Protein AF-G3USI5-F1 (afdb_monomer_lite)

Secondary structure (DSSP, 8-state):
--S----TTHHHHHHHHHHHHHH-TT-SSSPPP------------S-TTSSHHHHTTS-THHHHHHHHHHHHGGGT---HHHHHHHHHHHHHH-HHHHHHHHHHHHHHHHHHHHTT--HHHHHTTTTTHHHHHHHHIIIIISS---HHHHHHHHHHHHHT--

Organism: Meleagris gallopavo (NCBI:txid9103)

pLDDT: mean 87.45, std 17.54, range [33.53, 98.56]

Structure (mmCIF, N/CA/C/O backbone):
data_AF-G3USI5-F1
#
_entry.id   AF-G3USI5-F1
#
loop_
_atom_site.group_PDB
_atom_site.id
_atom_site.type_symbol
_atom_site.label_atom_id
_atom_site.label_alt_id
_atom_site.label_comp_id
_atom_site.label_asym_id
_atom_site.label_entity_id
_atom_site.label_seq_id
_atom_site.pdbx_PDB_ins_code
_atom_site.Cartn_x
_atom_site.Cartn_y
_atom_site.Cartn_z
_atom_site.occupancy
_atom_site.B_iso_or_equiv
_atom_site.auth_seq_id
_atom_site.auth_comp_id
_atom_site.auth_asym_id
_atom_site.auth_atom_id
_atom_site.pdbx_PDB_model_num
ATOM 1 N N . SER A 1 1 ? 2.160 -14.905 18.424 1.00 78.44 1 SER A N 1
ATOM 2 C CA . SER A 1 1 ? 3.570 -14.547 18.107 1.00 78.44 1 SER A CA 1
ATOM 3 C C . SER A 1 1 ? 4.245 -14.161 19.419 1.00 78.44 1 SER A C 1
ATOM 5 O O . SER A 1 1 ? 3.531 -14.037 20.397 1.00 78.44 1 SER A O 1
ATOM 7 N N . LYS A 1 2 ? 5.569 -13.964 19.513 1.00 92.25 2 LYS A N 1
ATOM 8 C CA . LYS A 1 2 ? 6.168 -13.469 20.779 1.00 92.25 2 LYS A CA 1
ATOM 9 C C . LYS A 1 2 ? 5.694 -12.055 21.158 1.00 92.25 2 LYS A C 1
ATOM 11 O O . LYS A 1 2 ? 5.715 -11.715 22.330 1.00 92.25 2 LYS A O 1
ATOM 16 N N . TRP A 1 3 ? 5.288 -11.260 20.166 1.00 94.25 3 TRP A N 1
ATOM 17 C CA . TRP A 1 3 ? 4.920 -9.846 20.316 1.00 94.25 3 TRP A CA 1
ATOM 18 C C . TRP A 1 3 ? 3.507 -9.523 19.805 1.00 94.25 3 TRP A C 1
ATOM 20 O O . TRP A 1 3 ? 3.181 -8.356 19.647 1.00 94.25 3 TRP A O 1
ATOM 30 N N . ASP A 1 4 ? 2.710 -10.541 19.458 1.00 93.81 4 ASP A N 1
ATOM 31 C CA . ASP A 1 4 ? 1.359 -10.397 18.877 1.00 93.81 4 ASP A CA 1
ATOM 32 C C . ASP A 1 4 ? 1.218 -9.405 17.709 1.00 93.81 4 ASP A C 1
ATOM 34 O O . ASP A 1 4 ? 0.148 -8.875 17.428 1.00 93.81 4 ASP A O 1
ATOM 38 N N . LEU A 1 5 ? 2.304 -9.223 16.956 1.00 94.12 5 LEU A N 1
ATOM 39 C CA . LEU A 1 5 ? 2.317 -8.440 15.727 1.00 94.12 5 LEU A CA 1
ATOM 40 C C . LEU A 1 5 ? 1.904 -9.288 14.515 1.00 94.12 5 LEU A C 1
ATOM 42 O O . LEU A 1 5 ? 2.327 -10.449 14.407 1.00 94.12 5 LEU A O 1
ATOM 46 N N . PRO A 1 6 ? 1.141 -8.711 13.569 1.00 94.50 6 PRO A N 1
ATOM 47 C CA . PRO A 1 6 ? 0.877 -9.342 12.285 1.00 94.50 6 PRO A CA 1
ATOM 48 C C . PRO A 1 6 ? 2.145 -9.362 11.421 1.00 94.50 6 PRO A C 1
ATOM 50 O O . PRO A 1 6 ? 3.002 -8.486 11.502 1.00 94.50 6 PRO A O 1
ATOM 53 N N . VAL A 1 7 ? 2.241 -10.350 10.534 1.00 95.62 7 VAL A N 1
ATOM 54 C CA . VAL A 1 7 ? 3.358 -10.464 9.576 1.00 95.62 7 VAL A CA 1
ATOM 55 C C . VAL A 1 7 ? 3.203 -9.551 8.351 1.00 95.62 7 VAL A C 1
ATOM 57 O O . VAL A 1 7 ? 4.133 -9.429 7.556 1.00 95.62 7 VAL A O 1
ATOM 60 N N . PHE A 1 8 ? 2.036 -8.914 8.191 1.00 95.50 8 PHE A N 1
ATOM 61 C CA . PHE A 1 8 ? 1.669 -8.084 7.038 1.00 95.50 8 PHE A CA 1
ATOM 62 C C . PHE A 1 8 ? 2.059 -8.739 5.699 1.00 95.50 8 PHE A C 1
ATOM 64 O O . PHE A 1 8 ? 1.859 -9.936 5.496 1.00 95.50 8 PHE A O 1
ATOM 71 N N . THR A 1 9 ? 2.623 -7.962 4.777 1.00 96.00 9 THR A N 1
ATOM 72 C CA . THR A 1 9 ? 3.084 -8.410 3.463 1.00 96.00 9 THR A CA 1
ATOM 73 C C . THR A 1 9 ? 4.568 -8.790 3.467 1.00 96.00 9 THR A C 1
ATOM 75 O O . THR A 1 9 ? 5.171 -8.879 2.397 1.00 96.00 9 THR A O 1
ATOM 78 N N . LEU A 1 10 ? 5.185 -9.038 4.636 1.00 97.12 10 LEU A N 1
ATOM 79 C CA . LEU A 1 10 ? 6.594 -9.452 4.715 1.00 97.12 10 LEU A CA 1
ATOM 80 C C . LEU A 1 10 ? 6.888 -10.713 3.889 1.00 97.12 10 LEU A C 1
ATOM 82 O O . LEU A 1 10 ? 7.857 -10.679 3.131 1.00 97.12 10 LEU A O 1
ATOM 86 N N . PRO A 1 11 ? 6.074 -11.790 3.940 1.00 97.94 11 PRO A N 1
ATOM 87 C CA . PRO A 1 11 ? 6.342 -12.978 3.131 1.00 97.94 11 PRO A CA 1
ATOM 88 C C . PRO A 1 11 ? 6.361 -12.674 1.629 1.00 97.94 11 PRO A C 1
ATOM 90 O O . PRO A 1 11 ? 7.269 -13.111 0.927 1.00 97.94 11 PRO A O 1
ATOM 93 N N . PHE A 1 12 ? 5.405 -11.870 1.148 1.00 97.06 12 PHE A N 1
ATOM 94 C CA . PHE A 1 12 ? 5.342 -11.435 -0.248 1.00 97.06 12 PHE A CA 1
ATOM 95 C C . PHE A 1 12 ? 6.575 -10.610 -0.639 1.00 97.06 12 PHE A C 1
ATOM 97 O O . PHE A 1 12 ? 7.229 -10.925 -1.630 1.00 97.06 12 PHE A O 1
ATOM 104 N N . ASN A 1 13 ? 6.938 -9.602 0.161 1.00 96.81 13 ASN A N 1
ATOM 105 C CA . ASN A 1 13 ? 8.094 -8.747 -0.119 1.00 96.81 13 ASN A CA 1
ATOM 106 C C . ASN A 1 13 ? 9.406 -9.542 -0.142 1.00 96.81 13 ASN A C 1
ATOM 108 O O . ASN A 1 13 ? 10.232 -9.324 -1.027 1.00 96.81 13 ASN A O 1
ATOM 112 N N . ILE A 1 14 ? 9.593 -10.485 0.788 1.00 98.25 14 ILE A N 1
ATOM 113 C CA . ILE A 1 14 ? 10.776 -11.357 0.823 1.00 98.25 14 ILE A CA 1
ATOM 114 C C . ILE A 1 14 ? 10.812 -12.252 -0.416 1.00 98.25 14 ILE A C 1
ATOM 116 O O . ILE A 1 14 ? 11.835 -12.303 -1.096 1.00 98.25 14 ILE A O 1
ATOM 120 N N . ALA A 1 15 ? 9.701 -12.923 -0.733 1.00 98.12 15 ALA A N 1
ATOM 121 C CA . ALA A 1 15 ? 9.627 -13.830 -1.873 1.00 98.12 15 ALA A CA 1
ATOM 122 C C . ALA A 1 15 ? 9.885 -13.105 -3.201 1.00 98.12 15 ALA A C 1
ATOM 124 O O . ALA A 1 15 ? 10.712 -13.558 -3.990 1.00 98.12 15 ALA A O 1
ATOM 125 N N . VAL A 1 16 ? 9.237 -11.958 -3.429 1.00 96.25 16 VAL A N 1
ATOM 126 C CA . VAL A 1 16 ? 9.421 -11.160 -4.650 1.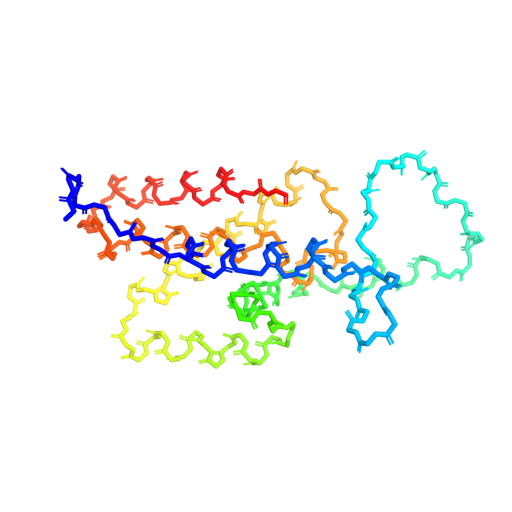00 96.25 16 VAL A CA 1
ATOM 127 C C . VAL A 1 16 ? 10.837 -10.603 -4.733 1.00 96.25 16 VAL A C 1
ATOM 129 O O . VAL A 1 16 ? 11.462 -10.718 -5.781 1.00 96.25 16 VAL A O 1
ATOM 132 N N . THR A 1 17 ? 11.385 -10.057 -3.646 1.00 96.44 17 THR A N 1
ATOM 133 C CA . THR A 1 17 ? 12.757 -9.521 -3.658 1.00 96.44 17 THR A CA 1
ATOM 134 C C . THR A 1 17 ? 13.776 -10.619 -3.951 1.00 96.44 17 THR A C 1
ATOM 136 O O . THR A 1 17 ? 14.667 -10.425 -4.776 1.00 96.44 17 THR A O 1
ATOM 139 N N . LEU A 1 18 ? 13.625 -11.792 -3.328 1.00 97.44 18 LEU A N 1
ATOM 140 C CA . LEU A 1 18 ? 14.496 -12.938 -3.575 1.00 97.44 18 LEU A CA 1
ATOM 141 C C . LEU A 1 18 ? 14.368 -13.439 -5.018 1.00 97.44 18 LEU A C 1
ATOM 143 O O . LEU A 1 18 ? 15.380 -13.688 -5.667 1.00 97.44 18 LEU A O 1
ATOM 147 N N . TYR A 1 19 ? 13.145 -13.539 -5.539 1.00 97.31 19 TYR A N 1
ATOM 148 C CA . TYR A 1 19 ? 12.891 -13.940 -6.921 1.00 97.31 19 TYR A CA 1
ATOM 149 C C . TYR A 1 19 ? 13.513 -12.963 -7.927 1.00 97.31 19 TYR A C 1
ATOM 151 O O . TYR A 1 19 ? 14.210 -13.389 -8.851 1.00 97.31 19 TYR A O 1
ATOM 159 N N . LEU A 1 20 ? 13.310 -11.656 -7.731 1.00 96.06 20 LEU A N 1
ATOM 160 C CA . LEU A 1 20 ? 13.873 -10.612 -8.588 1.00 96.06 20 LEU A CA 1
ATOM 161 C C . LEU A 1 20 ? 15.405 -10.602 -8.542 1.00 96.06 20 LEU A C 1
ATOM 163 O O . LEU A 1 20 ? 16.031 -10.404 -9.581 1.00 96.06 20 LEU A O 1
ATOM 167 N N . ALA A 1 21 ? 16.005 -10.845 -7.372 1.00 94.12 21 ALA A N 1
ATOM 168 C CA . ALA A 1 21 ? 17.456 -10.936 -7.212 1.00 94.12 21 ALA A CA 1
ATOM 169 C C . ALA A 1 21 ? 18.044 -12.211 -7.840 1.00 94.12 21 ALA A C 1
ATOM 171 O O . ALA A 1 21 ? 19.127 -12.162 -8.419 1.00 94.12 21 ALA A O 1
ATOM 172 N N . ALA A 1 22 ? 17.340 -13.342 -7.737 1.00 95.81 22 ALA A N 1
ATOM 173 C CA . ALA A 1 22 ? 17.793 -14.627 -8.269 1.00 95.81 22 ALA A CA 1
ATOM 174 C C . ALA A 1 22 ? 17.700 -14.706 -9.800 1.00 95.81 22 ALA A C 1
ATOM 176 O O . ALA A 1 22 ? 18.538 -15.337 -10.441 1.00 95.81 22 ALA A O 1
ATOM 177 N N . THR A 1 23 ? 16.678 -14.083 -10.389 1.00 96.50 23 THR A N 1
ATOM 178 C CA . THR A 1 23 ? 16.507 -14.027 -11.845 1.00 96.50 23 THR A CA 1
ATOM 179 C C . THR A 1 23 ? 17.294 -12.859 -12.432 1.00 96.50 23 THR A C 1
ATOM 181 O O . THR A 1 23 ? 18.270 -13.061 -13.153 1.00 96.50 23 THR A O 1
ATOM 184 N N . GLY A 1 24 ? 16.921 -11.633 -12.075 1.00 93.19 24 GLY A N 1
ATOM 185 C CA . GLY A 1 24 ? 17.499 -10.415 -12.626 1.00 93.19 24 GLY A CA 1
ATOM 186 C C . GLY A 1 24 ? 17.173 -10.195 -14.109 1.00 93.19 24 GLY A C 1
ATOM 187 O O . GLY A 1 24 ? 16.579 -11.026 -14.796 1.00 93.19 24 GLY A O 1
ATOM 188 N N . HIS A 1 25 ? 17.582 -9.034 -14.620 1.00 95.12 25 HIS A N 1
ATOM 189 C CA . HIS A 1 25 ? 17.269 -8.607 -15.987 1.00 95.12 25 HIS A CA 1
ATOM 190 C C . HIS A 1 25 ? 17.885 -9.508 -17.069 1.00 95.12 25 HIS A C 1
ATOM 192 O O . HIS A 1 25 ? 17.294 -9.707 -18.125 1.00 95.12 25 HIS A O 1
ATOM 198 N N . TYR A 1 26 ? 19.065 -10.069 -16.799 1.00 94.25 26 TYR A N 1
ATOM 199 C CA . TYR A 1 26 ? 19.840 -10.846 -17.769 1.00 94.25 26 TYR A CA 1
ATOM 200 C C . TYR A 1 26 ? 19.581 -12.358 -17.695 1.00 94.25 26 TYR A C 1
ATOM 202 O O . TYR A 1 26 ? 20.330 -13.134 -18.288 1.00 94.25 26 TYR A O 1
ATOM 210 N N . ASN A 1 27 ? 18.553 -12.804 -16.963 1.00 96.31 27 ASN A N 1
ATOM 211 C CA . ASN A 1 27 ? 18.201 -14.220 -16.938 1.00 96.31 27 ASN A CA 1
ATOM 212 C C . ASN A 1 27 ? 17.704 -14.680 -18.319 1.00 96.31 27 ASN A C 1
ATOM 214 O O . ASN A 1 27 ? 16.811 -14.039 -18.872 1.00 96.31 27 ASN A O 1
ATOM 218 N N . PRO A 1 28 ? 18.194 -15.806 -18.860 1.00 95.69 28 PRO A N 1
ATOM 219 C CA . PRO A 1 28 ? 17.756 -16.282 -20.170 1.00 95.69 28 PRO A CA 1
ATOM 220 C C . PRO A 1 28 ? 16.329 -16.854 -20.180 1.00 95.69 28 PRO A C 1
ATOM 222 O O . PRO A 1 28 ? 15.712 -16.892 -21.240 1.00 95.69 28 PRO A O 1
ATOM 225 N N . PHE A 1 29 ? 15.798 -17.301 -19.034 1.00 96.56 29 PHE A N 1
ATOM 226 C CA . PHE A 1 29 ? 14.477 -17.940 -18.948 1.00 96.56 29 PHE A CA 1
ATOM 227 C C . PHE A 1 29 ? 13.404 -17.012 -18.373 1.00 96.56 29 PHE A C 1
ATOM 229 O O . PHE A 1 29 ? 12.279 -16.990 -18.864 1.00 96.56 29 PHE A O 1
ATOM 236 N N . PHE A 1 30 ? 13.752 -16.239 -17.342 1.00 96.50 30 PHE A N 1
ATOM 237 C CA . PHE A 1 30 ? 12.814 -15.390 -16.605 1.00 96.50 30 PHE A CA 1
ATOM 238 C C . PHE A 1 30 ? 13.360 -13.964 -16.427 1.00 96.50 30 PHE A C 1
ATOM 240 O O . PHE A 1 30 ? 13.623 -13.551 -15.297 1.00 96.50 30 PHE A O 1
ATOM 247 N N . PRO A 1 31 ? 13.596 -13.208 -17.514 1.00 94.75 31 PRO A N 1
ATOM 248 C CA . PRO A 1 31 ? 14.143 -11.859 -17.417 1.00 94.75 31 PRO A CA 1
ATOM 249 C C . PRO A 1 31 ? 13.162 -10.914 -16.716 1.00 94.75 31 PRO A C 1
ATOM 251 O O . PRO A 1 31 ? 11.970 -10.880 -17.029 1.00 94.75 31 PRO A O 1
ATOM 254 N N . THR A 1 32 ? 13.672 -10.114 -15.782 1.00 94.56 32 THR A N 1
ATOM 255 C CA . THR A 1 32 ? 12.883 -9.105 -15.061 1.00 94.56 32 THR A CA 1
ATOM 256 C C . THR A 1 32 ? 13.115 -7.696 -15.607 1.00 94.56 32 THR A C 1
ATOM 258 O O . THR A 1 32 ? 14.077 -7.421 -16.333 1.00 94.56 32 THR A O 1
ATOM 261 N N . THR A 1 33 ? 12.206 -6.774 -15.287 1.00 91.44 33 THR A N 1
ATOM 262 C CA . THR A 1 33 ? 12.304 -5.373 -15.705 1.00 91.44 33 THR A CA 1
ATOM 263 C C . THR A 1 33 ? 13.560 -4.725 -15.125 1.00 91.44 33 THR A C 1
ATOM 265 O O . THR A 1 33 ? 13.870 -4.885 -13.945 1.00 91.44 33 THR A O 1
ATOM 268 N N . LEU A 1 34 ? 14.286 -3.964 -15.945 1.00 91.56 34 LEU A N 1
ATOM 269 C CA . LEU A 1 34 ? 15.507 -3.299 -15.506 1.00 91.56 34 LEU A CA 1
ATOM 270 C C . LEU A 1 34 ? 15.179 -2.104 -14.602 1.00 91.56 34 LEU A C 1
ATOM 272 O O . LEU A 1 34 ? 14.782 -1.042 -15.081 1.00 91.56 34 LEU A O 1
ATOM 276 N N . ILE A 1 35 ? 15.394 -2.268 -13.299 1.00 86.88 35 ILE A N 1
ATOM 277 C CA . ILE A 1 35 ? 15.261 -1.195 -12.310 1.00 86.88 35 ILE A CA 1
ATOM 278 C C . ILE A 1 35 ? 16.574 -0.410 -12.280 1.00 86.88 35 ILE A C 1
ATOM 280 O O . ILE A 1 35 ? 17.611 -0.928 -11.867 1.00 86.88 35 ILE A O 1
ATOM 284 N N . LYS A 1 36 ? 16.542 0.846 -12.733 1.00 85.88 36 LYS A N 1
ATOM 285 C CA . LYS A 1 36 ? 17.682 1.768 -12.646 1.00 85.88 36 LYS A CA 1
ATOM 286 C C . LYS A 1 36 ? 17.438 2.752 -11.509 1.00 85.88 36 LYS A C 1
ATOM 288 O O . LYS A 1 36 ? 16.333 3.285 -11.423 1.00 85.88 36 LYS A O 1
ATOM 293 N N . PRO A 1 37 ? 18.436 3.025 -10.655 1.00 78.00 37 PRO A N 1
ATOM 294 C CA . PRO A 1 37 ? 18.270 4.045 -9.645 1.00 78.00 37 PRO A CA 1
ATOM 295 C C . PRO A 1 37 ? 18.192 5.419 -10.315 1.00 78.00 37 PRO A C 1
ATOM 297 O O . PRO A 1 37 ? 18.999 5.747 -11.188 1.00 78.00 37 PRO A O 1
ATOM 300 N N . SER A 1 38 ? 17.247 6.242 -9.876 1.00 63.84 38 SER A N 1
ATOM 301 C CA . SER A 1 38 ? 17.086 7.625 -10.330 1.00 63.84 38 SER A CA 1
ATOM 302 C C . SER A 1 38 ? 18.139 8.553 -9.700 1.00 63.84 38 SER A C 1
ATOM 304 O O . SER A 1 38 ? 17.808 9.605 -9.170 1.00 63.84 38 SER A O 1
ATOM 306 N N . PHE A 1 39 ? 19.424 8.181 -9.733 1.00 50.72 39 PHE A N 1
ATOM 307 C CA . PHE A 1 39 ? 20.544 9.058 -9.359 1.00 50.72 39 PHE A CA 1
ATOM 308 C C . PHE A 1 39 ? 21.135 9.706 -10.607 1.00 50.72 39 PHE A C 1
ATOM 310 O O . PHE A 1 39 ? 22.297 9.507 -10.948 1.00 50.72 39 PHE A O 1
ATOM 317 N N . THR A 1 40 ? 20.328 10.474 -11.327 1.00 40.16 40 THR A N 1
ATOM 318 C CA . THR A 1 40 ? 20.858 11.369 -12.354 1.00 40.16 40 THR A CA 1
ATOM 319 C C . THR A 1 40 ? 20.089 12.673 -12.326 1.00 40.16 40 THR A C 1
ATOM 321 O O . THR A 1 40 ? 19.031 12.797 -12.937 1.00 40.16 40 THR A O 1
ATOM 324 N N . THR A 1 41 ? 20.686 13.670 -11.676 1.00 41.84 41 THR A N 1
ATOM 325 C CA . THR A 1 41 ? 20.668 15.055 -12.144 1.00 41.84 41 THR A CA 1
ATOM 326 C C . THR A 1 41 ? 21.204 15.079 -13.576 1.00 41.84 41 THR A C 1
ATOM 328 O O . THR A 1 41 ? 22.379 15.322 -13.833 1.00 41.84 41 THR A O 1
ATOM 331 N N . LYS A 1 42 ? 20.345 14.777 -14.547 1.00 33.53 42 LYS A N 1
ATOM 332 C CA . LYS A 1 42 ? 20.538 15.281 -15.901 1.00 33.53 42 LYS A CA 1
ATOM 333 C C . LYS A 1 42 ? 19.571 16.445 -16.063 1.00 33.53 42 LYS A C 1
ATOM 335 O O . LYS A 1 42 ? 18.375 16.231 -15.862 1.00 33.53 42 LYS A O 1
ATOM 340 N N . PRO A 1 43 ? 20.032 17.656 -16.432 1.00 39.97 43 PRO A N 1
ATOM 341 C CA . PRO A 1 43 ? 19.119 18.594 -17.052 1.00 39.97 43 PRO A CA 1
ATOM 342 C C . PRO A 1 43 ? 18.581 17.869 -18.282 1.00 39.97 43 PRO A C 1
ATOM 344 O O . PRO A 1 43 ? 19.345 17.347 -19.098 1.00 39.97 43 PRO A O 1
ATOM 347 N N . GLN A 1 44 ? 17.266 17.728 -18.347 1.00 37.19 44 GLN A N 1
ATOM 348 C CA . GLN A 1 44 ? 16.573 17.049 -19.425 1.00 37.19 44 GLN A CA 1
ATOM 349 C C . GLN A 1 44 ? 16.689 17.910 -20.692 1.00 37.19 44 GLN A C 1
ATOM 351 O O . GLN A 1 44 ? 15.761 18.603 -21.089 1.00 37.19 44 GLN A O 1
ATOM 356 N N . GLN A 1 45 ? 17.866 17.906 -21.319 1.00 44.81 45 GLN A N 1
ATOM 357 C CA . GLN A 1 45 ? 18.067 18.414 -22.667 1.00 44.81 45 GLN A CA 1
ATOM 358 C C . GLN A 1 45 ? 17.558 17.348 -23.636 1.00 44.81 45 GLN A C 1
ATOM 360 O O . GLN A 1 45 ? 18.294 16.525 -24.174 1.00 44.81 45 GLN A O 1
ATOM 365 N N . THR A 1 46 ? 16.253 17.374 -23.841 1.00 38.66 46 THR A N 1
ATOM 366 C CA . THR A 1 46 ? 15.609 16.819 -25.023 1.00 38.66 46 THR A CA 1
ATOM 367 C C . THR A 1 46 ? 14.838 17.980 -25.614 1.00 38.66 46 THR A C 1
ATOM 369 O O . THR A 1 46 ? 13.883 18.446 -25.008 1.00 38.66 46 THR A O 1
ATOM 372 N N . HIS A 1 47 ? 15.374 18.504 -26.715 1.00 39.75 47 HIS A N 1
ATOM 373 C CA . HIS A 1 47 ? 14.683 19.201 -27.797 1.00 39.75 47 HIS A CA 1
ATOM 374 C C . HIS A 1 47 ? 13.310 19.799 -27.424 1.00 39.75 47 HIS A C 1
ATOM 376 O O . HIS A 1 47 ? 12.338 19.073 -27.215 1.00 39.75 47 HIS A O 1
ATOM 382 N N . ALA A 1 48 ? 13.260 21.130 -27.356 1.00 38.88 48 ALA A N 1
ATOM 383 C CA . ALA A 1 48 ? 12.197 21.968 -26.797 1.00 38.88 48 ALA A CA 1
ATOM 384 C C . ALA A 1 48 ? 10.787 21.826 -27.419 1.00 38.88 48 ALA A C 1
ATOM 386 O O . ALA A 1 48 ? 9.880 22.550 -27.020 1.00 38.88 48 ALA A O 1
ATOM 387 N N . ASP A 1 49 ? 10.554 20.859 -28.306 1.00 40.78 49 ASP A N 1
ATOM 388 C CA . ASP A 1 49 ? 9.365 20.832 -29.159 1.00 40.78 49 ASP A CA 1
ATOM 389 C C . ASP A 1 49 ? 8.374 19.696 -28.819 1.00 40.78 49 ASP A C 1
ATOM 391 O O . ASP A 1 49 ? 7.281 19.652 -29.381 1.00 40.78 49 ASP A O 1
ATOM 395 N N . HIS A 1 50 ? 8.683 18.796 -27.865 1.00 44.69 50 HIS A N 1
ATOM 396 C CA . HIS A 1 50 ? 7.773 17.681 -27.505 1.00 44.69 50 HIS A CA 1
ATOM 397 C C . HIS A 1 50 ? 7.485 17.467 -26.004 1.00 44.69 50 HIS A C 1
ATOM 399 O O . HIS A 1 50 ? 6.647 16.641 -25.652 1.00 44.69 50 HIS A O 1
ATOM 405 N N . ILE A 1 51 ? 8.126 18.208 -25.094 1.00 46.03 51 ILE A N 1
ATOM 406 C CA . ILE A 1 51 ? 7.971 18.002 -23.631 1.00 46.03 51 ILE A CA 1
ATOM 407 C C . ILE A 1 51 ? 6.913 18.936 -23.026 1.00 46.03 51 ILE A C 1
ATOM 409 O O . ILE A 1 51 ? 6.244 18.606 -22.048 1.00 46.03 51 ILE A O 1
ATOM 413 N N . ILE A 1 52 ? 6.687 20.080 -23.666 1.00 41.69 52 ILE A N 1
ATOM 414 C CA . ILE A 1 52 ? 5.792 21.138 -23.189 1.00 41.69 52 ILE A CA 1
ATOM 415 C C . ILE A 1 52 ? 4.279 20.784 -23.264 1.00 41.69 52 ILE A C 1
ATOM 417 O O . ILE A 1 52 ? 3.533 21.280 -22.417 1.00 41.69 52 ILE A O 1
ATOM 421 N N . PRO A 1 53 ? 3.746 19.924 -24.166 1.00 39.50 53 PRO A N 1
ATOM 422 C CA . PRO A 1 53 ? 2.291 19.819 -24.309 1.00 39.50 53 PRO A CA 1
ATOM 423 C C . PRO A 1 53 ? 1.581 18.901 -23.298 1.00 39.50 53 PRO A C 1
ATOM 425 O O . PRO A 1 53 ? 0.356 18.980 -23.218 1.00 39.50 53 PRO A O 1
ATOM 428 N N . LYS A 1 54 ? 2.276 18.042 -22.528 1.00 46.34 54 LYS A N 1
ATOM 429 C CA . LYS A 1 54 ? 1.604 17.081 -21.620 1.00 46.34 54 LYS A CA 1
ATOM 430 C C . LYS A 1 54 ? 1.487 17.574 -20.172 1.00 46.34 54 LYS A C 1
ATOM 432 O O . LYS A 1 54 ? 0.420 17.438 -19.583 1.00 46.34 54 LYS A O 1
ATOM 437 N N . GLN A 1 55 ? 2.528 18.207 -19.621 1.00 47.12 55 GLN A N 1
ATOM 438 C CA . GLN A 1 55 ? 2.519 18.681 -18.225 1.00 47.12 55 GLN A CA 1
ATOM 439 C C . GLN A 1 55 ? 1.679 19.947 -17.998 1.00 47.12 55 GLN A C 1
ATOM 441 O O . GLN A 1 55 ? 1.071 20.085 -16.945 1.00 47.12 55 GLN A O 1
ATOM 446 N N . ILE A 1 56 ? 1.594 20.850 -18.979 1.00 50.31 56 ILE A N 1
ATOM 447 C CA . ILE A 1 56 ? 0.822 22.105 -18.854 1.00 50.31 56 ILE A CA 1
ATOM 448 C C . ILE A 1 56 ? -0.666 21.897 -19.193 1.00 50.31 56 ILE A C 1
ATOM 450 O O . ILE A 1 56 ? -1.511 22.731 -18.878 1.00 50.31 56 ILE A O 1
ATOM 454 N N . LYS A 1 57 ? -1.014 20.765 -19.818 1.00 52.38 57 LYS A N 1
ATOM 455 C CA . LYS A 1 57 ? -2.367 20.492 -20.325 1.00 52.38 57 LYS A CA 1
ATOM 456 C C . LYS A 1 57 ? -3.131 19.441 -19.520 1.00 52.38 57 LYS A C 1
ATOM 458 O O . LYS A 1 57 ? -4.312 19.233 -19.789 1.00 52.38 57 LYS A O 1
ATOM 463 N N . ALA A 1 58 ? -2.483 18.787 -18.553 1.00 61.41 58 ALA A N 1
ATOM 464 C CA . ALA A 1 58 ? -3.154 17.857 -17.660 1.00 61.41 58 ALA A CA 1
ATOM 465 C C . ALA A 1 58 ? -4.015 18.659 -16.670 1.00 61.41 58 ALA A C 1
ATOM 467 O O . ALA A 1 58 ? -3.491 19.452 -15.886 1.00 61.41 58 ALA A O 1
ATOM 468 N N . PRO A 1 59 ? -5.341 18.507 -16.710 1.00 71.12 59 PRO A N 1
ATOM 469 C CA . PRO A 1 59 ? -6.215 19.253 -15.825 1.00 71.12 59 PRO A CA 1
ATOM 470 C C . PRO A 1 59 ? -6.006 18.803 -14.372 1.00 71.12 59 PRO A C 1
ATOM 472 O O . PRO A 1 59 ? -5.671 17.646 -14.110 1.00 71.12 59 PRO A O 1
ATOM 475 N N . SER A 1 60 ? -6.233 19.700 -13.412 1.00 70.50 60 SER A N 1
ATOM 476 C CA . SER A 1 60 ? -5.988 19.461 -11.978 1.00 70.50 60 SER A CA 1
ATOM 477 C C . SER A 1 60 ? -6.706 18.227 -11.414 1.00 70.50 60 SER A C 1
ATOM 479 O O . SER A 1 60 ? -6.206 17.600 -10.483 1.00 70.50 60 SER A O 1
ATOM 481 N N . TRP A 1 61 ? -7.826 17.805 -12.012 1.00 80.69 61 TRP A N 1
ATOM 482 C CA . TRP A 1 61 ? -8.537 16.579 -11.628 1.00 80.69 61 TRP A CA 1
ATOM 483 C C . TRP A 1 61 ? -7.759 15.286 -11.918 1.00 80.69 61 TRP A C 1
ATOM 485 O O . TRP A 1 61 ? -8.058 14.258 -11.317 1.00 80.69 61 TRP A O 1
ATOM 495 N N . THR A 1 62 ? -6.718 15.330 -12.754 1.00 84.19 62 THR A N 1
ATOM 496 C CA . THR A 1 62 ? -5.813 14.188 -12.989 1.00 84.19 62 THR A CA 1
ATOM 497 C C . THR A 1 62 ? -5.071 13.796 -11.708 1.00 84.19 62 THR A C 1
ATOM 499 O O . THR A 1 62 ? -4.819 12.619 -11.469 1.00 84.19 62 THR A O 1
ATOM 502 N N . LEU A 1 63 ? -4.784 14.760 -10.821 1.00 88.50 63 LEU A N 1
ATOM 503 C CA . LEU A 1 63 ? -4.230 14.459 -9.495 1.00 88.50 63 LEU A CA 1
ATOM 504 C C . LEU A 1 63 ? -5.223 13.654 -8.657 1.00 88.50 63 LEU A C 1
ATOM 506 O O . LEU A 1 63 ? -4.833 12.681 -8.020 1.00 88.50 63 LEU A O 1
ATOM 510 N N . LEU A 1 64 ? -6.514 13.990 -8.720 1.00 92.06 64 LEU A N 1
ATOM 511 C CA . LEU A 1 64 ? -7.552 13.260 -7.993 1.00 92.06 64 LEU A CA 1
ATOM 512 C C . LEU A 1 64 ? -7.663 11.804 -8.467 1.00 92.06 64 LEU A C 1
ATOM 514 O O . LEU A 1 64 ? -7.926 10.919 -7.658 1.00 92.06 64 LEU A O 1
ATOM 518 N N . GLN A 1 65 ? -7.395 11.533 -9.749 1.00 93.69 65 GLN A N 1
ATOM 519 C CA . GLN A 1 65 ? -7.346 10.162 -10.268 1.00 93.69 65 GLN A CA 1
ATOM 520 C C . GLN A 1 65 ? -6.223 9.327 -9.640 1.00 93.69 65 GLN A C 1
ATOM 522 O O . GLN A 1 65 ? -6.363 8.109 -9.557 1.00 93.69 65 GLN A O 1
ATOM 527 N N . SER A 1 66 ? -5.153 9.948 -9.129 1.00 94.38 66 SER A N 1
ATOM 528 C CA . SER A 1 66 ? -4.083 9.218 -8.435 1.00 94.38 66 SER A CA 1
ATOM 529 C C . SER A 1 66 ? -4.545 8.559 -7.129 1.00 94.38 66 SER A C 1
ATOM 531 O O . SER A 1 66 ? -3.885 7.641 -6.647 1.00 94.38 66 SER A O 1
ATOM 533 N N . ILE A 1 67 ? -5.679 8.987 -6.557 1.00 96.94 67 ILE A N 1
ATOM 534 C CA . ILE A 1 67 ? -6.232 8.416 -5.323 1.00 96.94 67 ILE A CA 1
ATOM 535 C C . ILE A 1 67 ? -6.733 6.981 -5.557 1.00 96.94 67 ILE A C 1
ATOM 537 O O . ILE A 1 67 ? -6.206 6.056 -4.938 1.00 96.94 67 ILE A O 1
ATOM 541 N N . PRO A 1 68 ? -7.704 6.722 -6.456 1.00 97.44 68 PRO A N 1
ATOM 542 C CA . PRO A 1 68 ? -8.092 5.349 -6.752 1.00 97.44 68 PRO A CA 1
ATOM 543 C C . PRO A 1 68 ? -6.931 4.551 -7.360 1.00 97.44 68 PRO A C 1
ATOM 545 O O . PRO A 1 68 ? 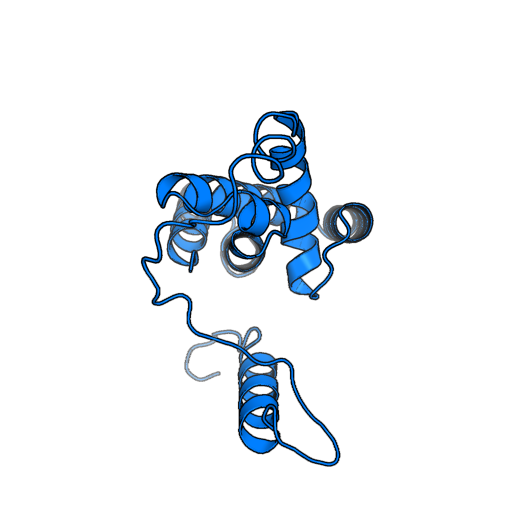-6.764 3.390 -6.997 1.00 97.44 68 PRO A O 1
ATOM 548 N N . VAL A 1 69 ? -6.078 5.150 -8.204 1.00 97.38 69 VAL A N 1
ATOM 549 C CA . VAL A 1 69 ? -4.886 4.458 -8.739 1.00 97.38 69 VAL A CA 1
ATOM 550 C C . VAL A 1 69 ? -3.948 4.014 -7.615 1.00 97.38 69 VAL A C 1
ATOM 552 O O . VAL A 1 69 ? -3.488 2.880 -7.627 1.00 97.38 69 VAL A O 1
ATOM 555 N N . GLY A 1 70 ? -3.721 4.848 -6.599 1.00 96.56 70 GLY A N 1
ATOM 556 C CA . GLY A 1 70 ? -2.916 4.501 -5.428 1.00 96.56 70 GLY A CA 1
ATOM 557 C C . GLY A 1 70 ? -3.445 3.283 -4.674 1.00 96.56 70 GLY A C 1
ATOM 558 O O . GLY A 1 70 ? -2.671 2.422 -4.266 1.00 96.56 70 GLY A O 1
ATOM 559 N N . VAL A 1 71 ? -4.767 3.154 -4.550 1.00 97.94 71 VAL A N 1
ATOM 560 C CA . VAL A 1 71 ? -5.398 1.946 -3.992 1.00 97.94 71 VAL A CA 1
ATOM 561 C C . VAL A 1 71 ? -5.239 0.748 -4.937 1.00 97.94 71 VAL A C 1
ATOM 563 O O . VAL A 1 71 ? -4.960 -0.359 -4.484 1.00 97.94 71 VAL A O 1
ATOM 566 N N . GLY A 1 72 ? -5.347 0.961 -6.251 1.00 97.75 72 GLY A N 1
ATOM 567 C CA . GLY A 1 72 ? -5.061 -0.046 -7.281 1.00 97.75 72 GLY A CA 1
ATOM 568 C C . GLY A 1 72 ? -3.637 -0.605 -7.210 1.00 97.75 72 GLY A C 1
ATOM 569 O O . GLY A 1 72 ? -3.435 -1.818 -7.315 1.00 97.75 72 GLY A O 1
ATOM 570 N N . GLN A 1 73 ? -2.656 0.258 -6.955 1.00 96.94 73 GLN A N 1
ATOM 571 C CA . GLN A 1 73 ? -1.240 -0.101 -6.884 1.00 96.94 73 GLN A CA 1
ATOM 572 C C . GLN A 1 73 ? -0.893 -1.035 -5.719 1.00 96.94 73 GLN A C 1
ATOM 574 O O . GLN A 1 73 ? 0.128 -1.714 -5.784 1.00 96.94 73 GLN A O 1
ATOM 579 N N . VAL A 1 74 ? -1.767 -1.185 -4.713 1.00 96.56 74 VAL A N 1
ATOM 580 C CA . VAL A 1 74 ? -1.638 -2.252 -3.698 1.00 96.56 74 VAL A CA 1
ATOM 581 C C . VAL A 1 74 ? -1.531 -3.635 -4.354 1.00 96.56 74 VAL A C 1
ATOM 583 O O . VAL A 1 74 ? -0.819 -4.506 -3.857 1.00 96.56 74 VAL A O 1
ATOM 586 N N . TYR A 1 75 ? -2.196 -3.811 -5.497 1.00 96.50 75 TYR A N 1
ATOM 587 C CA . TYR A 1 75 ? -2.167 -5.020 -6.318 1.00 96.50 75 TYR A CA 1
ATOM 588 C C . TYR A 1 75 ? -1.423 -4.813 -7.651 1.00 96.50 75 TYR A C 1
ATOM 590 O O . TYR A 1 75 ? -1.595 -5.605 -8.575 1.00 96.50 75 TYR A O 1
ATOM 598 N N . GLY A 1 76 ? -0.632 -3.743 -7.789 1.00 95.12 76 GLY A N 1
ATOM 599 C CA . GLY A 1 76 ? 0.085 -3.413 -9.027 1.00 95.12 76 GLY A CA 1
ATOM 600 C C . GLY A 1 76 ? -0.818 -2.989 -10.192 1.00 95.12 76 GLY A C 1
ATOM 601 O O . GLY A 1 76 ? -0.456 -3.186 -11.350 1.00 95.12 76 GLY A O 1
ATOM 602 N N . CYS A 1 77 ? -2.014 -2.459 -9.909 1.00 96.38 77 CYS A N 1
ATOM 603 C CA . CYS A 1 77 ? -2.972 -2.028 -10.928 1.00 96.38 77 CYS A CA 1
ATOM 604 C C . CYS A 1 77 ? -2.933 -0.505 -11.124 1.00 96.38 77 CYS A C 1
ATOM 606 O O . CYS A 1 77 ? -3.315 0.246 -10.230 1.00 96.38 77 CYS A O 1
ATOM 608 N N . GLU A 1 78 ? -2.563 -0.051 -12.322 1.00 92.56 78 GLU A N 1
ATOM 609 C CA . GLU A 1 78 ? -2.483 1.381 -12.667 1.00 92.56 78 GLU A CA 1
ATOM 610 C C . GLU A 1 78 ? -3.805 1.989 -13.177 1.00 92.56 78 GLU A C 1
ATOM 612 O O . GLU A 1 78 ? -3.924 3.202 -13.331 1.00 92.56 78 GLU A O 1
ATOM 617 N N . ASN A 1 79 ? -4.824 1.163 -13.439 1.00 94.06 79 ASN A N 1
ATOM 618 C CA . ASN A 1 79 ? -6.104 1.633 -13.962 1.00 94.06 79 ASN A CA 1
ATOM 619 C C . ASN A 1 79 ? -6.978 2.240 -12.835 1.00 94.06 79 ASN A C 1
ATOM 621 O O . ASN A 1 79 ? -7.339 1.515 -11.899 1.00 94.06 79 ASN A O 1
ATOM 625 N N . PRO A 1 80 ? -7.400 3.521 -12.928 1.00 94.75 80 PRO A N 1
ATOM 626 C CA . PRO A 1 80 ? -8.236 4.168 -11.911 1.00 94.75 80 PRO A CA 1
ATOM 627 C C . PRO A 1 80 ? -9.576 3.457 -11.690 1.00 94.75 80 PRO A C 1
ATOM 629 O O . PRO A 1 80 ? -10.087 3.456 -10.572 1.00 94.75 80 PRO A O 1
ATOM 632 N N . TRP A 1 81 ? -10.138 2.818 -12.721 1.00 97.19 81 TRP A N 1
ATOM 633 C CA . TRP A 1 81 ? -11.375 2.045 -12.594 1.00 97.19 81 TRP A CA 1
ATOM 634 C C . TRP A 1 81 ? -11.180 0.812 -11.715 1.00 97.19 81 TRP A C 1
ATOM 636 O O . TRP A 1 81 ? -12.008 0.544 -10.849 1.00 97.19 81 TRP A O 1
ATOM 646 N N . THR A 1 82 ? -10.060 0.103 -11.875 1.00 97.31 82 THR A N 1
ATOM 647 C CA . THR A 1 82 ? -9.709 -1.044 -11.025 1.00 97.31 82 THR A CA 1
ATOM 648 C C . THR A 1 82 ? -9.537 -0.613 -9.571 1.00 97.31 82 THR A C 1
ATOM 650 O O . THR A 1 82 ? -10.085 -1.241 -8.668 1.00 97.31 82 THR A O 1
ATOM 653 N N . GLY A 1 83 ? -8.854 0.509 -9.342 1.00 97.69 83 GLY A N 1
ATOM 654 C CA . GLY A 1 83 ? -8.745 1.117 -8.017 1.00 97.69 83 GLY A CA 1
ATOM 655 C C . GLY A 1 83 ? -10.096 1.500 -7.404 1.00 97.69 83 GLY A C 1
ATOM 656 O O . GLY A 1 83 ? -10.348 1.241 -6.228 1.00 97.69 83 GLY A O 1
ATOM 657 N N . GLY A 1 84 ? -11.002 2.049 -8.217 1.00 97.94 84 GLY A N 1
ATOM 658 C CA . GLY A 1 84 ? -12.382 2.331 -7.823 1.00 97.94 84 GLY A CA 1
ATOM 659 C C . GLY A 1 84 ? -13.161 1.071 -7.435 1.00 97.94 84 GLY A C 1
ATOM 660 O O . GLY A 1 84 ? -13.853 1.073 -6.420 1.00 97.94 84 GLY A O 1
ATOM 661 N N . ILE A 1 85 ? -13.001 -0.026 -8.181 1.00 98.44 85 ILE A N 1
ATOM 662 C CA . ILE A 1 85 ? -13.603 -1.326 -7.845 1.00 98.44 85 ILE A CA 1
ATOM 663 C C . ILE A 1 85 ? -13.082 -1.826 -6.492 1.00 98.44 85 ILE A C 1
ATOM 665 O O . ILE A 1 85 ? -13.879 -2.272 -5.666 1.00 98.44 85 ILE A O 1
ATOM 669 N N . PHE A 1 86 ? -11.779 -1.707 -6.220 1.00 98.31 86 PHE A N 1
ATOM 670 C CA . PHE A 1 86 ? -11.230 -2.059 -4.908 1.00 98.31 86 PHE A CA 1
ATOM 671 C C . PHE A 1 86 ? -11.779 -1.172 -3.790 1.00 98.31 86 PHE A C 1
ATOM 673 O O . PHE A 1 86 ? -12.140 -1.696 -2.740 1.00 98.31 86 PHE A O 1
ATOM 680 N N . LEU A 1 87 ? -11.923 0.137 -4.008 1.00 98.38 87 LEU A N 1
ATOM 681 C CA . LEU A 1 87 ? -12.573 1.025 -3.038 1.00 98.38 87 LEU A CA 1
ATOM 682 C C . LEU A 1 87 ? -14.024 0.611 -2.762 1.00 98.38 87 LEU A C 1
ATOM 684 O O . LEU A 1 87 ? -14.422 0.557 -1.603 1.00 98.38 87 LEU A O 1
ATOM 688 N N . VAL A 1 88 ? -14.801 0.251 -3.787 1.00 98.56 88 VAL A N 1
ATOM 689 C CA . VAL A 1 88 ? -16.171 -0.263 -3.606 1.00 98.56 88 VAL A CA 1
ATOM 690 C C . VAL A 1 88 ? -16.169 -1.577 -2.822 1.00 98.56 88 VAL A C 1
ATOM 692 O O . VAL A 1 88 ? -16.965 -1.739 -1.900 1.00 98.56 88 VAL A O 1
ATOM 695 N N . ALA A 1 89 ? -15.253 -2.497 -3.126 1.00 98.31 89 ALA A N 1
ATOM 696 C CA . ALA A 1 89 ? -15.118 -3.749 -2.383 1.00 98.31 89 ALA A CA 1
ATOM 697 C C . ALA A 1 89 ? -14.769 -3.504 -0.902 1.00 98.31 89 ALA A C 1
ATOM 699 O O . ALA A 1 89 ? -15.362 -4.116 -0.011 1.00 98.31 89 ALA A O 1
ATOM 700 N N . LEU A 1 90 ? -13.856 -2.565 -0.628 1.00 97.94 90 LEU A N 1
ATOM 701 C CA . LEU A 1 90 ? -13.533 -2.139 0.733 1.00 97.94 90 LEU A CA 1
ATOM 702 C C . LEU A 1 90 ? -14.734 -1.484 1.413 1.00 97.94 90 LEU A C 1
ATOM 704 O O . LEU A 1 90 ? -14.978 -1.771 2.577 1.00 97.94 90 LEU A O 1
ATOM 708 N N . LEU A 1 91 ? -15.498 -0.648 0.706 1.00 98.31 91 LEU A N 1
ATOM 709 C CA . LEU A 1 91 ? -16.680 0.032 1.238 1.00 98.31 91 LEU A CA 1
ATOM 710 C C . LEU A 1 91 ? -17.762 -0.963 1.667 1.00 98.31 91 LEU A C 1
ATOM 712 O O . LEU A 1 91 ? -18.345 -0.793 2.736 1.00 98.31 91 LEU A O 1
ATOM 716 N N . ILE A 1 92 ? -17.993 -2.005 0.861 1.00 98.38 92 ILE A N 1
ATOM 717 C CA . ILE A 1 92 ? -18.935 -3.092 1.169 1.00 98.38 92 ILE A CA 1
ATOM 718 C C . ILE A 1 92 ? -18.494 -3.857 2.424 1.00 98.38 92 ILE A C 1
ATOM 720 O O . ILE A 1 92 ? -19.333 -4.220 3.243 1.00 98.38 92 ILE A O 1
ATOM 724 N N . SER A 1 93 ? -17.189 -4.092 2.584 1.00 97.62 93 SER A N 1
ATOM 725 C CA . SER A 1 93 ? -16.637 -4.797 3.747 1.00 97.62 93 SER A CA 1
ATOM 726 C C . SER A 1 93 ? -16.652 -3.933 5.014 1.00 97.62 93 SER A C 1
ATOM 728 O O . SER A 1 93 ? -17.119 -4.355 6.070 1.00 97.62 93 SER A O 1
ATOM 730 N N . SER A 1 94 ? -16.141 -2.706 4.917 1.00 97.62 94 SER A N 1
ATOM 731 C CA . SER A 1 94 ? -16.091 -1.737 6.006 1.00 97.62 94 SER A CA 1
ATOM 732 C C . SER A 1 94 ? -15.895 -0.315 5.465 1.00 97.62 94 SER A C 1
ATOM 734 O O . SER A 1 94 ? -14.816 0.019 4.954 1.00 97.62 94 SER A O 1
ATOM 736 N N . PRO A 1 95 ? -16.876 0.585 5.666 1.00 97.44 95 PRO A N 1
ATOM 737 C CA . PRO A 1 95 ? -16.739 1.990 5.293 1.00 97.44 95 PRO A CA 1
ATOM 738 C C . PRO A 1 95 ? -15.536 2.687 5.936 1.00 97.44 95 PRO A C 1
ATOM 740 O O . PRO A 1 95 ? -14.924 3.548 5.310 1.00 97.44 95 PRO A O 1
ATOM 743 N N . LEU A 1 96 ? -15.147 2.289 7.153 1.00 96.38 96 LEU A N 1
ATOM 744 C CA . LEU A 1 96 ? -13.986 2.856 7.847 1.00 96.38 96 LEU A CA 1
ATOM 745 C C . LEU A 1 96 ? -12.661 2.470 7.180 1.00 96.38 96 LEU A C 1
ATOM 747 O O . LEU A 1 96 ? -11.762 3.307 7.087 1.00 96.38 96 LEU A O 1
ATOM 751 N N . ILE A 1 97 ? -12.548 1.231 6.689 1.00 97.31 97 ILE A N 1
ATOM 752 C CA . ILE A 1 97 ? -11.364 0.764 5.954 1.00 97.31 97 ILE A CA 1
ATOM 753 C C . ILE A 1 97 ? -11.285 1.470 4.600 1.00 97.31 97 ILE A C 1
ATOM 755 O O . ILE A 1 97 ? -10.223 1.971 4.236 1.00 97.31 97 ILE A O 1
ATOM 759 N N . CYS A 1 98 ? -12.406 1.571 3.878 1.00 98.31 98 CYS A N 1
ATOM 760 C CA . CYS A 1 98 ? -12.469 2.328 2.627 1.00 98.31 98 CYS A CA 1
ATOM 761 C C . CYS A 1 98 ? -12.060 3.795 2.828 1.00 98.31 98 CYS A C 1
ATOM 763 O O . CYS A 1 98 ? -11.278 4.335 2.043 1.00 98.31 98 CYS A O 1
ATOM 765 N N . LEU A 1 99 ? -12.557 4.431 3.893 1.00 98.12 99 LEU A N 1
ATOM 766 C CA . LEU A 1 99 ? -12.222 5.811 4.230 1.00 98.12 99 LEU A CA 1
ATOM 767 C C . LEU A 1 99 ? -10.715 5.974 4.464 1.00 98.12 99 LEU A C 1
ATOM 769 O O . LEU A 1 99 ? -10.099 6.844 3.853 1.00 98.12 99 LEU A O 1
ATOM 773 N N . HIS A 1 100 ? -10.099 5.123 5.288 1.00 98.06 100 HIS A N 1
ATOM 774 C CA . HIS A 1 100 ? -8.660 5.209 5.555 1.00 98.06 100 HIS A CA 1
ATOM 775 C C . HIS A 1 100 ? -7.793 4.827 4.350 1.00 98.06 100 HIS A C 1
ATOM 777 O O . HIS A 1 100 ? -6.705 5.381 4.204 1.00 98.06 100 HIS A O 1
ATOM 783 N N . ALA A 1 101 ? -8.272 3.963 3.450 1.00 98.19 101 ALA A N 1
ATOM 784 C CA . ALA A 1 101 ? -7.605 3.697 2.175 1.00 98.19 101 ALA A CA 1
ATOM 785 C C . ALA A 1 101 ? -7.541 4.963 1.306 1.00 98.19 101 ALA A C 1
ATOM 787 O O . ALA A 1 101 ? -6.469 5.343 0.829 1.00 98.19 101 ALA A O 1
ATOM 788 N N . ALA A 1 102 ? -8.676 5.654 1.149 1.00 98.25 102 ALA A N 1
ATOM 789 C CA . ALA A 1 102 ? -8.759 6.889 0.372 1.00 98.25 102 ALA A CA 1
ATOM 790 C C . ALA A 1 102 ? -7.964 8.036 1.021 1.00 98.25 102 ALA A C 1
ATOM 792 O O . ALA A 1 102 ? -7.212 8.731 0.333 1.00 98.25 102 ALA A O 1
ATOM 793 N N . ILE A 1 103 ? -8.075 8.205 2.344 1.00 97.94 103 ILE A N 1
ATOM 794 C CA . ILE A 1 103 ? -7.302 9.197 3.104 1.00 97.94 103 ILE A CA 1
ATOM 795 C C . ILE A 1 103 ? -5.806 8.921 2.969 1.00 97.94 103 ILE A C 1
ATOM 797 O O . ILE A 1 103 ? -5.063 9.822 2.597 1.00 97.94 103 ILE A O 1
ATOM 801 N N . GLY A 1 104 ? -5.356 7.687 3.206 1.00 97.56 104 GLY A N 1
ATOM 802 C CA . GLY A 1 104 ? -3.939 7.341 3.113 1.00 97.56 104 GLY A CA 1
ATOM 803 C C . GLY A 1 104 ? -3.377 7.542 1.711 1.00 97.56 104 GLY A C 1
ATOM 804 O O . GLY A 1 104 ? -2.303 8.121 1.560 1.00 97.56 104 GLY A O 1
ATOM 805 N N . SER A 1 105 ? -4.133 7.174 0.676 1.00 97.31 105 SER A N 1
ATOM 806 C CA . SER A 1 105 ? -3.740 7.456 -0.706 1.00 97.31 105 SER A CA 1
ATOM 807 C C . SER A 1 105 ? -3.664 8.960 -1.001 1.00 97.31 105 SER A C 1
ATOM 809 O O . SER A 1 105 ? -2.789 9.395 -1.747 1.00 97.31 105 SER A O 1
ATOM 811 N N . THR A 1 106 ? -4.554 9.763 -0.415 1.00 97.00 106 THR A N 1
ATOM 812 C CA . THR A 1 106 ? -4.544 11.230 -0.545 1.00 97.00 106 THR A CA 1
ATOM 813 C C . THR A 1 106 ? -3.341 11.843 0.173 1.00 97.00 106 THR A C 1
ATOM 815 O O . THR A 1 106 ? -2.677 12.726 -0.365 1.00 97.00 106 THR A O 1
ATOM 818 N N . VAL A 1 107 ? -3.022 11.347 1.371 1.00 96.50 107 VAL A N 1
ATOM 819 C CA . VAL A 1 107 ? -1.836 11.739 2.141 1.00 96.50 107 VAL A CA 1
ATOM 820 C C . VAL A 1 107 ? -0.560 11.446 1.352 1.00 96.50 107 VAL A C 1
ATOM 822 O O . VAL A 1 107 ? 0.292 12.326 1.253 1.00 96.50 107 VAL A O 1
ATOM 825 N N . GLY A 1 108 ? -0.454 10.263 0.738 1.00 95.50 108 GLY A N 1
ATOM 826 C CA . GLY A 1 108 ? 0.676 9.908 -0.126 1.00 95.50 108 GLY A CA 1
ATOM 827 C C . GLY A 1 108 ? 0.825 10.852 -1.321 1.00 95.50 108 GLY A C 1
ATOM 828 O O . GLY A 1 108 ? 1.919 11.343 -1.583 1.00 95.50 108 GLY A O 1
ATOM 829 N N . MET A 1 109 ? -0.283 11.220 -1.971 1.00 95.06 109 MET A N 1
ATOM 830 C CA . MET A 1 109 ? -0.267 12.188 -3.074 1.00 95.06 109 MET A CA 1
ATOM 831 C C . MET A 1 109 ? 0.265 13.557 -2.618 1.00 95.06 109 MET A C 1
ATOM 833 O O . MET A 1 109 ? 1.123 14.137 -3.283 1.00 95.06 109 MET A O 1
ATOM 837 N N . PHE A 1 110 ? -0.210 14.081 -1.483 1.00 94.56 110 PHE A N 1
ATOM 838 C CA . PHE A 1 110 ? 0.269 15.366 -0.956 1.00 94.56 110 PHE A CA 1
ATOM 839 C C . PHE A 1 110 ? 1.727 15.317 -0.504 1.00 94.56 110 PHE A C 1
ATOM 841 O O . PHE A 1 110 ? 2.471 16.270 -0.732 1.00 94.56 110 PHE A O 1
ATOM 848 N N . ALA A 1 111 ? 2.151 14.212 0.102 1.00 93.31 111 ALA A N 1
ATOM 849 C CA . ALA A 1 111 ? 3.542 14.025 0.473 1.00 93.31 111 ALA A CA 1
ATOM 850 C C . ALA A 1 111 ? 4.444 13.915 -0.776 1.00 93.31 111 ALA A C 1
ATOM 852 O O . ALA A 1 111 ? 5.551 14.444 -0.779 1.00 93.31 111 ALA A O 1
ATOM 853 N N . ALA A 1 112 ? 3.971 13.320 -1.877 1.00 92.00 112 ALA A N 1
ATOM 854 C CA . ALA A 1 112 ? 4.744 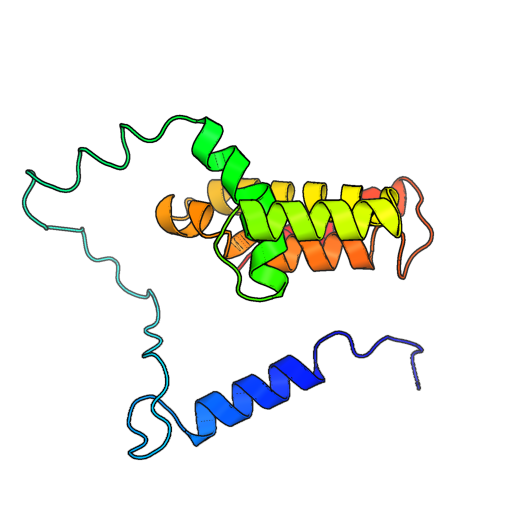13.244 -3.121 1.00 92.00 112 ALA A CA 1
ATOM 855 C C . ALA A 1 112 ? 4.945 14.635 -3.736 1.00 92.00 112 ALA A C 1
ATOM 857 O O . ALA A 1 112 ? 6.030 14.957 -4.231 1.00 92.00 112 ALA A O 1
ATOM 858 N N . LEU A 1 113 ? 3.908 15.476 -3.655 1.00 91.50 113 LEU A N 1
ATOM 859 C CA . LEU A 1 113 ? 3.969 16.881 -4.053 1.00 91.50 113 LEU A CA 1
ATOM 860 C C . LEU A 1 113 ? 4.943 17.684 -3.177 1.00 91.50 113 LEU A C 1
ATOM 862 O O . LEU A 1 113 ? 5.674 18.517 -3.710 1.00 91.50 113 LEU A O 1
ATOM 866 N N . SER A 1 114 ? 4.994 17.434 -1.863 1.00 92.31 114 SER A N 1
ATOM 867 C CA . SER A 1 114 ? 5.866 18.193 -0.952 1.00 92.31 114 SER A CA 1
ATOM 868 C C . SER A 1 114 ? 7.360 17.940 -1.184 1.00 92.31 114 SER A C 1
ATOM 870 O O . SER A 1 114 ? 8.164 18.840 -0.947 1.00 92.31 114 SER A O 1
ATOM 872 N N . ILE A 1 115 ? 7.728 16.766 -1.709 1.00 90.94 115 ILE A N 1
ATOM 873 C CA . ILE A 1 115 ? 9.108 16.426 -2.099 1.00 90.94 115 ILE A CA 1
ATOM 874 C C . ILE A 1 115 ? 9.402 16.674 -3.590 1.00 90.94 115 ILE A C 1
ATOM 876 O O . ILE A 1 115 ? 10.420 16.213 -4.102 1.00 90.94 115 ILE A O 1
ATOM 880 N N . ALA A 1 116 ? 8.526 17.404 -4.292 1.00 88.75 116 ALA A N 1
ATOM 881 C CA . ALA A 1 116 ? 8.668 17.753 -5.710 1.00 88.75 116 ALA A CA 1
ATOM 882 C C . ALA A 1 116 ? 8.830 16.537 -6.650 1.00 88.75 116 ALA A C 1
ATOM 884 O O . ALA A 1 116 ? 9.564 16.587 -7.641 1.00 88.75 116 ALA A O 1
ATOM 885 N N . THR A 1 117 ? 8.117 15.444 -6.357 1.00 87.06 117 THR A N 1
ATOM 886 C CA . THR A 1 117 ? 8.070 14.257 -7.223 1.00 87.06 117 THR A CA 1
ATOM 887 C C . THR A 1 117 ? 7.533 14.624 -8.614 1.00 87.06 117 THR A C 1
ATOM 889 O O . THR A 1 117 ? 6.543 15.356 -8.707 1.00 87.06 117 THR A O 1
ATOM 892 N N . PRO A 1 118 ? 8.107 14.094 -9.714 1.00 86.88 118 PRO A N 1
ATOM 893 C CA . PRO A 1 118 ? 7.564 14.300 -11.054 1.00 86.88 118 PRO A CA 1
ATOM 894 C C . PRO A 1 118 ? 6.097 13.860 -11.156 1.00 86.88 118 PRO A C 1
ATOM 896 O O . PRO A 1 118 ? 5.751 12.744 -10.766 1.00 86.88 118 PRO A O 1
ATOM 899 N N . PHE A 1 119 ? 5.245 14.708 -11.743 1.00 86.38 119 PHE A N 1
ATOM 900 C CA . PHE A 1 119 ? 3.802 14.457 -11.854 1.00 86.38 119 PHE A CA 1
ATOM 901 C C . PHE A 1 119 ? 3.448 13.110 -12.495 1.00 86.38 119 PHE A C 1
ATOM 903 O O . PHE A 1 119 ? 2.515 12.461 -12.035 1.00 86.38 119 PHE A O 1
ATOM 910 N N . ASP A 1 120 ? 4.217 12.645 -13.485 1.00 84.94 120 ASP A N 1
ATOM 911 C CA . ASP A 1 120 ? 3.991 11.336 -14.114 1.00 84.94 120 ASP A CA 1
ATOM 912 C C . ASP A 1 120 ? 4.042 10.184 -13.093 1.00 84.94 120 ASP A C 1
ATOM 914 O O . ASP A 1 120 ? 3.230 9.266 -13.153 1.00 84.94 120 ASP A O 1
ATOM 918 N N . SER A 1 121 ? 4.939 10.258 -12.104 1.00 85.94 121 SER A N 1
ATOM 919 C CA . SER A 1 121 ? 5.049 9.251 -11.040 1.00 85.94 121 SER A CA 1
ATOM 920 C C . SER A 1 121 ? 3.911 9.352 -10.017 1.00 85.94 121 SER A C 1
ATOM 922 O O . SER A 1 121 ? 3.433 8.340 -9.499 1.00 85.94 121 SER A O 1
ATOM 924 N N . ILE A 1 122 ? 3.424 10.573 -9.762 1.00 90.31 122 ILE A N 1
ATOM 925 C CA . ILE A 1 122 ? 2.254 10.816 -8.906 1.00 90.31 122 ILE A CA 1
ATOM 926 C C . ILE A 1 122 ? 0.996 10.238 -9.561 1.00 90.31 122 ILE A C 1
ATOM 928 O O . ILE A 1 122 ? 0.225 9.548 -8.897 1.00 90.31 122 ILE A O 1
ATOM 932 N N . TYR A 1 123 ? 0.801 10.454 -10.866 1.00 90.38 123 TYR A N 1
ATOM 933 C CA . TYR A 1 123 ? -0.355 9.927 -11.599 1.00 90.38 123 TYR A CA 1
ATOM 934 C C . TYR A 1 123 ? -0.394 8.397 -11.636 1.00 90.38 123 TYR A C 1
ATOM 936 O O . TYR A 1 123 ? -1.480 7.822 -11.614 1.00 90.38 123 TYR A O 1
ATOM 944 N N . LEU A 1 124 ? 0.768 7.739 -11.613 1.00 90.88 124 LEU A N 1
ATOM 945 C CA . LEU A 1 124 ? 0.871 6.282 -11.496 1.00 90.88 124 LEU A CA 1
ATOM 946 C C . LEU A 1 124 ? 0.549 5.752 -10.088 1.00 90.88 124 LEU A C 1
ATOM 948 O O . LEU A 1 124 ? 0.488 4.540 -9.904 1.00 90.88 124 LEU A O 1
ATOM 952 N N . GLY A 1 125 ? 0.348 6.620 -9.089 1.00 89.56 125 GLY A N 1
ATOM 953 C CA . GLY A 1 125 ? -0.010 6.231 -7.720 1.00 89.56 125 GLY A CA 1
ATOM 954 C C . GLY A 1 125 ? 1.111 5.531 -6.941 1.00 89.56 125 GLY A C 1
ATOM 955 O O . GLY A 1 125 ? 0.850 4.951 -5.885 1.00 89.56 125 GLY A O 1
ATOM 956 N N . LEU A 1 126 ? 2.357 5.590 -7.425 1.00 89.62 126 LEU A N 1
ATOM 957 C CA . LEU A 1 126 ? 3.495 4.852 -6.855 1.00 89.62 126 LEU A CA 1
ATOM 958 C C . LEU A 1 126 ? 3.849 5.290 -5.426 1.00 89.62 126 LEU A C 1
ATOM 960 O O . LEU A 1 126 ? 4.351 4.492 -4.645 1.00 89.62 126 LEU A O 1
ATOM 964 N N . HIS A 1 127 ? 3.531 6.530 -5.062 1.00 91.62 127 HIS A N 1
ATOM 965 C CA . HIS A 1 127 ? 3.795 7.078 -3.729 1.00 91.62 127 HIS A CA 1
ATOM 9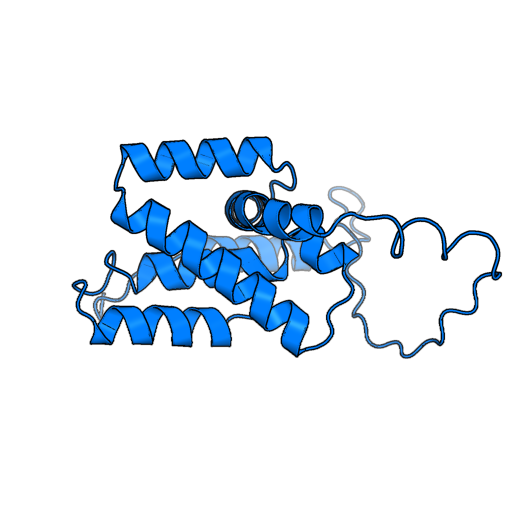66 C C . HIS A 1 127 ? 2.607 6.905 -2.769 1.00 91.62 127 HIS A C 1
ATOM 968 O O . HIS A 1 127 ? 2.700 7.237 -1.592 1.00 91.62 127 HIS A O 1
ATOM 974 N N . ASN A 1 128 ? 1.479 6.380 -3.257 1.00 94.06 128 ASN A N 1
ATOM 975 C CA . ASN A 1 128 ? 0.206 6.424 -2.543 1.00 94.06 128 ASN A CA 1
ATOM 976 C C . ASN A 1 128 ? -0.137 5.093 -1.854 1.00 94.06 128 ASN A C 1
ATOM 978 O O . ASN A 1 128 ? -0.759 5.087 -0.790 1.00 94.06 128 ASN A O 1
ATOM 982 N N . TYR A 1 129 ? 0.253 3.958 -2.444 1.00 95.19 129 TYR A N 1
ATOM 983 C CA . TYR A 1 129 ? -0.224 2.634 -2.018 1.00 95.19 129 TYR A CA 1
ATOM 984 C C . TYR A 1 129 ? 0.287 2.215 -0.630 1.00 95.19 129 TYR A C 1
ATOM 986 O O . TYR A 1 129 ? -0.478 1.677 0.172 1.00 95.19 129 TYR A O 1
ATOM 994 N N . ASN A 1 130 ? 1.552 2.510 -0.302 1.00 95.88 130 ASN A N 1
ATOM 995 C CA . ASN A 1 130 ? 2.106 2.239 1.031 1.00 95.88 130 ASN A CA 1
ATOM 996 C C . ASN A 1 130 ? 1.400 3.083 2.101 1.00 95.88 130 ASN A C 1
ATOM 998 O O . ASN A 1 130 ? 1.054 2.571 3.166 1.00 95.88 130 ASN A O 1
ATOM 1002 N N . CYS A 1 131 ? 1.123 4.354 1.796 1.00 96.75 131 CYS A N 1
ATOM 1003 C CA . CYS A 1 131 ? 0.387 5.255 2.680 1.00 96.75 131 CYS A CA 1
ATOM 1004 C C . CYS A 1 131 ? -1.050 4.764 2.915 1.00 96.75 131 CYS A C 1
ATOM 1006 O O . CYS A 1 131 ? -1.530 4.795 4.050 1.00 96.75 131 CYS A O 1
ATOM 1008 N N . ALA A 1 132 ? -1.721 4.264 1.869 1.00 97.19 132 ALA A N 1
ATOM 1009 C CA . ALA A 1 132 ? -3.052 3.666 1.964 1.00 97.19 132 ALA A CA 1
ATOM 1010 C C . ALA A 1 132 ? -3.065 2.435 2.889 1.00 97.19 132 ALA A C 1
ATOM 1012 O O . ALA A 1 132 ? -3.870 2.381 3.819 1.00 97.19 132 ALA A O 1
ATOM 1013 N N . LEU A 1 133 ? -2.143 1.483 2.696 1.00 96.88 133 LEU A N 1
ATOM 1014 C CA . LEU A 1 133 ? -2.031 0.286 3.542 1.00 96.88 133 LEU A CA 1
ATOM 1015 C C . LEU A 1 133 ? -1.740 0.629 5.008 1.00 96.88 133 LEU A C 1
ATOM 1017 O O . LEU A 1 133 ? -2.342 0.046 5.911 1.00 96.88 133 LEU A O 1
ATOM 1021 N N . ALA A 1 134 ? -0.854 1.594 5.248 1.00 97.19 134 ALA A N 1
ATOM 1022 C CA . ALA A 1 134 ? -0.519 2.050 6.592 1.00 97.19 134 ALA A CA 1
ATOM 1023 C C . ALA A 1 134 ? -1.711 2.699 7.300 1.00 97.19 134 ALA A C 1
ATOM 1025 O O . ALA A 1 134 ? -2.013 2.369 8.449 1.00 97.19 134 ALA A O 1
ATOM 1026 N N . CYS A 1 135 ? -2.428 3.578 6.595 1.00 97.25 135 CYS A N 1
ATOM 1027 C CA . CYS A 1 135 ? -3.615 4.222 7.142 1.00 97.25 135 CYS A CA 1
ATOM 1028 C C . CYS A 1 135 ? -4.724 3.210 7.430 1.00 97.25 135 CYS A C 1
ATOM 1030 O O . CYS A 1 135 ? -5.376 3.331 8.459 1.00 97.25 135 CYS A O 1
ATOM 1032 N N . ILE A 1 136 ? -4.918 2.195 6.582 1.00 97.44 136 ILE A N 1
ATOM 1033 C CA . ILE A 1 136 ? -5.859 1.097 6.853 1.00 97.44 136 ILE A CA 1
ATOM 1034 C C . ILE A 1 136 ? -5.451 0.322 8.112 1.00 97.44 136 ILE A C 1
ATOM 1036 O O . ILE A 1 136 ? -6.289 0.061 8.976 1.00 97.44 136 ILE A O 1
ATOM 1040 N N . ALA A 1 137 ? -4.170 -0.040 8.227 1.00 96.88 137 ALA A N 1
ATOM 1041 C CA . ALA A 1 137 ? -3.675 -0.854 9.331 1.00 96.88 137 ALA A CA 1
ATOM 1042 C C . ALA A 1 137 ? -3.852 -0.152 10.689 1.00 96.88 137 ALA A C 1
ATOM 1044 O O . ALA A 1 137 ? -4.348 -0.759 11.641 1.00 96.88 137 ALA A O 1
ATOM 1045 N N . ILE A 1 138 ? -3.483 1.128 10.776 1.00 96.94 138 ILE A N 1
ATOM 1046 C CA . ILE A 1 138 ? -3.556 1.909 12.020 1.00 96.94 138 ILE A CA 1
ATOM 1047 C C . ILE A 1 138 ? -4.956 2.503 12.246 1.00 96.94 138 ILE A C 1
ATOM 1049 O O . ILE A 1 138 ? -5.419 2.596 13.378 1.00 96.94 138 ILE A O 1
ATOM 1053 N N . GLY A 1 139 ? -5.665 2.868 11.181 1.00 94.56 139 GLY A N 1
ATOM 1054 C CA . GLY A 1 139 ? -6.951 3.569 11.205 1.00 94.56 139 GLY A CA 1
ATOM 1055 C C . GLY A 1 139 ? -8.170 2.690 11.481 1.00 94.56 139 GLY A C 1
ATOM 1056 O O . GLY A 1 139 ? -9.215 2.874 10.857 1.00 94.56 139 GLY A O 1
ATOM 1057 N N . GLY A 1 140 ? -8.057 1.727 12.397 1.00 86.56 140 GLY A N 1
ATOM 1058 C CA . GLY A 1 140 ? -9.191 0.913 12.845 1.00 86.56 140 GLY A CA 1
ATOM 1059 C C . GLY A 1 140 ? -9.053 -0.596 12.649 1.00 86.56 140 GLY A C 1
ATOM 1060 O O . GLY A 1 140 ? -9.901 -1.325 13.156 1.00 86.56 140 GLY A O 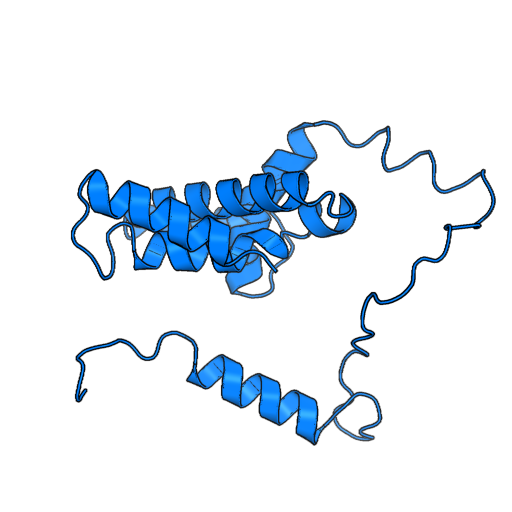1
ATOM 1061 N N . MET A 1 141 ? -8.029 -1.085 11.934 1.00 94.06 141 MET A N 1
ATOM 1062 C CA . MET A 1 141 ? -7.837 -2.530 11.727 1.00 94.06 141 MET A CA 1
ATOM 1063 C C . MET A 1 141 ? -7.044 -3.189 12.866 1.00 94.06 141 MET A C 1
ATOM 1065 O O . MET A 1 141 ? -7.506 -4.173 13.435 1.00 94.06 141 MET A O 1
ATOM 1069 N N . PHE A 1 142 ? -5.864 -2.655 13.206 1.00 94.62 142 PHE A N 1
ATOM 1070 C CA . PHE A 1 142 ? -5.001 -3.183 14.280 1.00 94.62 142 PHE A CA 1
ATOM 1071 C C . PHE A 1 142 ? -4.988 -2.315 15.542 1.00 94.62 142 PHE A C 1
ATOM 1073 O O . PHE A 1 142 ? -4.516 -2.753 16.587 1.00 94.62 142 PHE A O 1
ATOM 1080 N N . TYR A 1 143 ? -5.526 -1.099 15.456 1.00 94.00 143 TYR A N 1
ATOM 1081 C CA . TYR A 1 143 ? -5.732 -0.204 16.589 1.00 94.00 143 TYR A CA 1
ATOM 1082 C C . TYR A 1 143 ? -7.205 0.181 16.653 1.00 94.00 143 TYR A C 1
ATOM 1084 O O . TYR A 1 143 ? -7.839 0.383 15.619 1.00 94.00 143 TYR A O 1
ATOM 1092 N N . ALA A 1 144 ? -7.745 0.319 17.864 1.00 95.12 144 ALA A N 1
ATOM 1093 C CA . ALA A 1 144 ? -9.085 0.862 18.039 1.00 95.12 144 ALA A CA 1
ATOM 1094 C C . ALA A 1 144 ? -9.134 2.298 17.501 1.00 95.12 144 ALA A C 1
ATOM 1096 O O . ALA A 1 144 ? -8.243 3.107 17.780 1.00 95.12 144 ALA A O 1
ATOM 1097 N N . LEU A 1 145 ? -10.169 2.612 16.721 1.00 95.69 145 LEU A N 1
ATOM 1098 C CA . LEU A 1 145 ? -10.297 3.928 16.114 1.00 95.69 145 LEU A CA 1
ATOM 1099 C C . LEU A 1 145 ? -10.684 4.959 17.179 1.00 95.69 145 LEU A C 1
ATOM 1101 O O . LEU A 1 145 ? -11.789 4.952 17.717 1.00 95.69 145 LEU A O 1
ATOM 1105 N N . THR A 1 146 ? -9.758 5.867 17.449 1.00 97.12 146 THR A N 1
ATOM 1106 C CA . THR A 1 146 ? -9.932 7.067 18.258 1.00 97.12 146 THR A CA 1
ATOM 1107 C C . THR A 1 146 ? -9.354 8.245 17.478 1.00 97.12 146 THR A C 1
ATOM 1109 O O . THR A 1 146 ? -8.673 8.065 16.467 1.00 97.12 146 THR A O 1
ATOM 1112 N N . TRP A 1 147 ? -9.591 9.478 17.926 1.00 96.50 147 TRP A N 1
ATOM 1113 C CA . TRP A 1 147 ? -8.988 10.637 17.262 1.00 96.50 147 TRP A CA 1
ATOM 1114 C C . TRP A 1 147 ? -7.450 10.593 17.328 1.00 96.50 147 TRP A C 1
ATOM 1116 O O . TRP A 1 147 ? -6.785 11.000 16.378 1.00 96.50 147 TRP A O 1
ATOM 1126 N N . GLN A 1 148 ? -6.876 10.038 18.405 1.00 97.81 148 GLN A N 1
ATOM 1127 C CA . GLN A 1 148 ? -5.428 9.874 18.551 1.00 97.81 148 GLN A CA 1
ATOM 1128 C C . GLN A 1 148 ? -4.869 8.867 17.542 1.00 97.81 148 GLN A C 1
ATOM 1130 O O . GLN A 1 148 ? -3.867 9.149 16.887 1.00 97.81 148 GLN A O 1
ATOM 1135 N N . THR A 1 149 ? -5.506 7.701 17.392 1.00 96.44 149 THR A N 1
ATOM 1136 C CA . THR A 1 149 ? -5.037 6.681 16.442 1.00 96.44 149 THR A CA 1
ATOM 1137 C C . THR A 1 149 ? -5.304 7.087 14.999 1.00 96.44 149 THR A C 1
ATOM 1139 O O . THR A 1 149 ? -4.518 6.738 14.124 1.00 96.44 149 THR A O 1
ATOM 1142 N N . HIS A 1 150 ? -6.323 7.911 14.744 1.00 96.50 150 HIS A N 1
ATOM 1143 C CA . HIS A 1 150 ? -6.510 8.543 13.442 1.00 96.50 150 HIS A CA 1
ATOM 1144 C C . HIS A 1 150 ? -5.333 9.466 13.082 1.00 96.50 150 HIS A C 1
ATOM 1146 O O . HIS A 1 150 ? -4.754 9.322 12.008 1.00 96.50 150 HIS A O 1
ATOM 1152 N N . LEU A 1 151 ? -4.904 10.353 13.990 1.00 97.31 151 LEU A N 1
ATOM 1153 C CA . LEU A 1 151 ? -3.711 11.185 13.763 1.00 97.31 151 LEU A CA 1
ATOM 1154 C C . LEU A 1 151 ? -2.442 10.339 13.587 1.00 97.31 151 LEU A C 1
ATOM 1156 O O . LEU A 1 151 ? -1.614 10.638 12.726 1.00 97.31 151 LEU A O 1
ATOM 1160 N N . LEU A 1 152 ? -2.309 9.257 14.361 1.00 96.88 152 LEU A N 1
ATOM 1161 C CA . LEU A 1 152 ? -1.206 8.308 14.211 1.00 96.88 152 LEU A CA 1
ATOM 1162 C C . LEU A 1 152 ? -1.222 7.629 12.834 1.00 96.88 152 LEU A C 1
ATOM 1164 O O . LEU A 1 152 ? -0.163 7.456 12.235 1.00 96.88 152 LEU A O 1
ATOM 1168 N N . ALA A 1 153 ? -2.400 7.277 12.313 1.00 96.94 153 ALA A N 1
ATOM 1169 C CA . ALA A 1 153 ? -2.551 6.693 10.986 1.00 96.94 153 ALA A CA 1
ATOM 1170 C C . ALA A 1 153 ? -2.058 7.654 9.896 1.00 96.94 153 ALA A C 1
ATOM 1172 O O . ALA A 1 153 ? -1.282 7.240 9.035 1.00 96.94 153 ALA A O 1
ATOM 1173 N N . LEU A 1 154 ? -2.422 8.939 9.981 1.00 96.44 154 LEU A N 1
ATOM 1174 C CA . LEU A 1 154 ? -1.943 9.971 9.053 1.00 96.44 154 LEU A CA 1
ATOM 1175 C C . LEU A 1 154 ? -0.420 10.132 9.119 1.00 96.44 154 LEU A C 1
ATOM 1177 O O . LEU A 1 154 ? 0.242 10.131 8.082 1.00 96.44 154 LEU A O 1
ATOM 1181 N N . ALA A 1 155 ? 0.142 10.219 10.328 1.00 95.44 155 ALA A N 1
ATOM 1182 C CA . ALA A 1 155 ? 1.585 10.343 10.526 1.00 95.44 155 ALA A CA 1
ATOM 1183 C C . ALA A 1 155 ? 2.347 9.119 9.986 1.00 95.44 155 ALA A C 1
ATOM 1185 O O . ALA A 1 155 ? 3.363 9.266 9.306 1.00 95.44 155 ALA A O 1
ATOM 1186 N N . CYS A 1 156 ? 1.831 7.913 10.239 1.00 94.75 156 CYS A N 1
ATOM 1187 C CA . CYS A 1 156 ? 2.387 6.668 9.715 1.00 94.75 156 CYS A CA 1
AT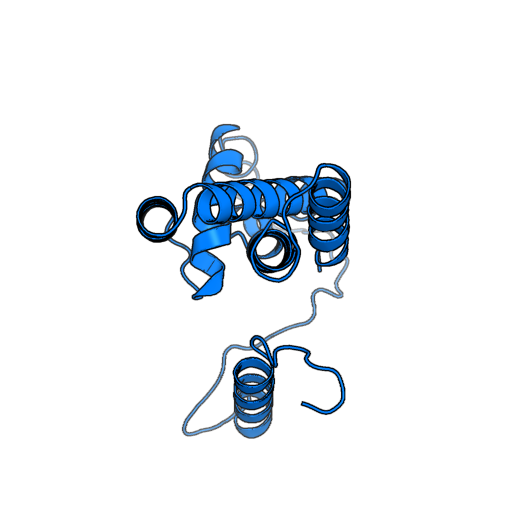OM 1188 C C . CYS A 1 156 ? 2.328 6.631 8.182 1.00 94.75 156 CYS A C 1
ATOM 1190 O O . CYS A 1 156 ? 3.326 6.310 7.537 1.00 94.75 156 CYS A O 1
ATOM 1192 N N . GLY A 1 157 ? 1.191 7.028 7.600 1.00 91.75 157 GLY A N 1
ATOM 1193 C CA . GLY A 1 157 ? 1.024 7.160 6.158 1.00 91.75 157 GLY A CA 1
ATOM 1194 C C . GLY A 1 157 ? 2.050 8.112 5.546 1.00 91.75 157 GLY A C 1
ATOM 1195 O O . GLY A 1 157 ? 2.746 7.722 4.615 1.00 91.75 157 GLY A O 1
ATOM 1196 N N . MET A 1 158 ? 2.207 9.317 6.102 1.00 91.12 158 MET A N 1
ATOM 1197 C CA . MET A 1 158 ? 3.187 10.301 5.622 1.00 91.12 158 MET A CA 1
ATOM 1198 C C . MET A 1 158 ? 4.628 9.782 5.659 1.00 91.12 158 MET A C 1
ATOM 1200 O O . MET A 1 158 ? 5.386 10.041 4.731 1.00 91.12 158 MET A O 1
ATOM 1204 N N . TYR A 1 159 ? 5.016 9.052 6.709 1.00 88.81 159 TYR A N 1
ATOM 1205 C CA . TYR A 1 159 ? 6.381 8.530 6.848 1.00 88.81 159 TYR A CA 1
ATOM 1206 C C . TYR A 1 159 ? 6.728 7.457 5.807 1.00 88.81 159 TYR A C 1
ATOM 1208 O O . TYR A 1 159 ? 7.890 7.278 5.452 1.00 88.81 159 TYR A O 1
ATOM 1216 N N . LEU A 1 160 ? 5.723 6.733 5.313 1.00 84.38 160 LEU A N 1
ATOM 1217 C CA . LEU A 1 160 ? 5.895 5.644 4.351 1.00 84.38 160 LEU A CA 1
ATOM 1218 C C . LEU A 1 160 ? 5.990 6.109 2.897 1.00 84.38 160 LEU A C 1
ATOM 1220 O O . LEU A 1 160 ? 5.971 5.270 1.992 1.00 84.38 160 LEU A O 1
ATOM 1224 N N . ILE A 1 161 ? 6.133 7.415 2.667 1.00 79.38 161 ILE A N 1
ATOM 1225 C CA . ILE A 1 161 ? 6.491 7.900 1.346 1.00 79.38 161 ILE A CA 1
ATOM 1226 C C . ILE A 1 161 ? 7.962 7.600 1.042 1.00 79.38 161 ILE A C 1
ATOM 1228 O O . ILE A 1 161 ? 8.851 7.850 1.857 1.00 79.38 161 ILE A O 1
ATOM 1232 N N . ARG A 1 162 ? 8.211 7.022 -0.130 1.00 62.66 162 ARG A N 1
ATOM 1233 C CA . ARG A 1 162 ? 9.540 6.739 -0.676 1.00 62.66 162 ARG A CA 1
ATOM 1234 C C . ARG A 1 162 ? 9.613 7.220 -2.105 1.00 62.66 162 ARG A C 1
ATOM 1236 O O . ARG A 1 162 ? 8.579 7.057 -2.785 1.00 62.66 162 ARG A O 1
#

Sequence (162 aa):
SKWDLPVFTLPFNIAVTLYLAATGHYNPFFPTTLIKPSFTTKPQQTHADHIIPKQIKAPSWTLLQSIPVGVGQVYGCENPWTGGIFLVALLISSPLICLHAAIGSTVGMFAALSIATPFDSIYLGLHNYNCALACIAIGGMFYALTWQTHLLALACGMYLIR

Radius of gyration: 18.16 Å; chains: 1; bounding box: 40×40×50 Å

Foldseek 3Di:
DVVPDDPPCVVVVVVVVVVCVVQEQPRPPDHDDDDDDPPDPDPPPDDPPPPPPPPVPDDPCLLVLLLLLLCCCLVDGQDSVSSVVVLVVLCVVPVQLSVLLSVLLVLQLVLCVVVVHPVVCSSNSVSRNQSSVQSSCQCPNVHHHDPVSNVVSSVRSSVSGD

InterPro domains:
  IPR004937 Urea transporter [PF03253] (1-158)
  IPR004937 Urea transporter [PTHR10464] (1-158)
  IPR029020 Ammonium/urea transporter [G3DSA:1.10.3430.10] (1-161)